Protein AF-A0A4P7P041-F1 (afdb_monomer_lite)

Foldseek 3Di:
DDDPCVVVVVVVVVVVVVLVPDPDPPCRLFPQVNCVVFFVGSGVVVLCVVLVQDPPDVVSVVPDDLVSVQVSCVVGGVDNGPVRSSVVSSVVVVVVVVVVVVVVVVVVVVVVVVVPPDDPDDD

Structure (mmCIF, N/CA/C/O backbone):
data_AF-A0A4P7P041-F1
#
_entry.id   AF-A0A4P7P041-F1
#
loop_
_atom_site.group_PDB
_atom_site.id
_atom_site.type_symbol
_atom_site.label_atom_id
_atom_site.label_alt_id
_atom_site.label_comp_id
_atom_site.label_asym_id
_atom_site.label_entity_id
_atom_site.label_seq_id
_atom_site.pdbx_PDB_ins_code
_atom_site.Cartn_x
_atom_site.Cartn_y
_atom_site.Cartn_z
_atom_site.occupancy
_atom_site.B_iso_or_equiv
_atom_site.auth_seq_id
_atom_site.auth_comp_id
_atom_site.auth_asym_id
_atom_site.auth_atom_id
_atom_site.pdbx_PDB_model_num
ATOM 1 N N . MET A 1 1 ? 36.029 18.134 13.450 1.00 40.16 1 MET A N 1
ATOM 2 C CA . MET A 1 1 ? 35.437 18.853 12.299 1.00 40.16 1 MET A CA 1
ATOM 3 C C . MET A 1 1 ? 33.926 18.703 12.390 1.00 40.16 1 MET A C 1
ATOM 5 O O . MET A 1 1 ? 33.497 17.556 12.448 1.00 40.16 1 MET A O 1
ATOM 9 N N . PRO A 1 2 ? 33.122 19.775 12.506 1.00 49.34 2 PRO A N 1
ATOM 10 C CA . PRO A 1 2 ? 31.680 19.621 12.618 1.00 49.34 2 PRO A CA 1
ATOM 11 C C . PRO A 1 2 ? 31.095 19.383 11.226 1.00 49.34 2 PRO A C 1
ATOM 13 O O . PRO A 1 2 ? 31.253 20.178 10.302 1.00 49.34 2 PRO A O 1
ATOM 16 N N . SER A 1 3 ? 30.483 18.219 11.089 1.00 50.88 3 SER A N 1
ATOM 17 C CA . SER A 1 3 ? 29.870 17.675 9.889 1.00 50.88 3 SER A CA 1
ATOM 18 C C . SER A 1 3 ? 28.798 18.623 9.345 1.00 50.88 3 SER A C 1
ATOM 20 O O . SER A 1 3 ? 27.928 19.075 10.088 1.00 50.88 3 SER A O 1
ATOM 22 N N . ASN A 1 4 ? 28.836 18.897 8.040 1.00 56.28 4 ASN A N 1
ATOM 23 C CA . ASN A 1 4 ? 27.850 19.684 7.286 1.00 56.28 4 ASN A CA 1
ATOM 24 C C . ASN A 1 4 ? 26.482 18.958 7.194 1.00 56.28 4 ASN A C 1
ATOM 26 O O . ASN A 1 4 ? 26.005 18.613 6.117 1.00 56.28 4 ASN A O 1
ATOM 30 N N . PHE A 1 5 ? 25.846 18.689 8.338 1.00 62.22 5 PHE A N 1
ATOM 31 C CA . PHE A 1 5 ? 24.608 17.907 8.445 1.00 62.22 5 PHE A CA 1
ATOM 32 C C . PHE A 1 5 ? 23.347 18.740 8.146 1.00 62.22 5 PHE A C 1
ATOM 34 O O . PHE A 1 5 ? 22.345 18.208 7.677 1.00 62.22 5 PHE A O 1
ATOM 41 N N . LYS A 1 6 ? 23.424 20.073 8.293 1.00 66.56 6 LYS A N 1
ATOM 42 C CA . LYS A 1 6 ? 22.295 20.998 8.060 1.00 66.56 6 LYS A CA 1
ATOM 43 C C . LYS A 1 6 ? 21.732 20.949 6.634 1.00 66.56 6 LYS A C 1
ATOM 45 O O . LYS A 1 6 ? 20.539 21.160 6.438 1.00 66.56 6 LYS A O 1
ATOM 50 N N . GLY A 1 7 ? 22.580 20.696 5.633 1.00 69.50 7 GLY A N 1
ATOM 51 C CA . GLY A 1 7 ? 22.140 20.588 4.237 1.00 69.50 7 GLY A CA 1
ATOM 52 C C . GLY A 1 7 ? 21.325 19.319 3.969 1.00 69.50 7 GLY A C 1
ATOM 53 O O . GLY A 1 7 ? 20.338 19.366 3.239 1.00 69.50 7 GLY A O 1
ATOM 54 N N . LEU A 1 8 ? 21.706 18.209 4.611 1.00 69.62 8 LEU A N 1
ATOM 55 C CA . LEU A 1 8 ? 21.017 16.920 4.517 1.00 69.62 8 LEU A CA 1
ATOM 56 C C . LEU A 1 8 ? 19.649 16.956 5.197 1.00 69.62 8 LEU A C 1
ATOM 58 O O . LEU A 1 8 ? 18.678 16.495 4.607 1.00 69.62 8 LEU A O 1
ATOM 62 N N . GLU A 1 9 ? 19.542 17.569 6.377 1.00 66.25 9 GLU A N 1
ATOM 63 C CA . GLU A 1 9 ? 18.253 17.711 7.069 1.00 66.25 9 GLU A CA 1
ATOM 64 C C . GLU A 1 9 ? 17.261 18.559 6.270 1.00 66.25 9 GLU A C 1
ATOM 66 O O . GLU A 1 9 ? 16.086 18.215 6.156 1.00 66.25 9 GLU A O 1
ATOM 71 N N . LYS A 1 10 ? 17.738 19.649 5.657 1.00 72.25 10 LYS A N 1
ATOM 72 C CA . LYS A 1 10 ? 16.893 20.526 4.840 1.00 72.25 10 LYS A CA 1
ATOM 73 C C . LYS A 1 10 ? 16.410 19.826 3.568 1.00 72.25 10 LYS A C 1
ATOM 75 O O . LYS A 1 10 ? 15.263 20.003 3.173 1.00 72.25 10 LYS A O 1
ATOM 80 N N . LEU A 1 11 ? 17.259 18.996 2.961 1.00 69.81 11 LEU A N 1
ATOM 81 C CA . LEU A 1 11 ? 16.872 18.156 1.830 1.00 69.81 11 LEU A CA 1
ATOM 82 C C . LEU A 1 11 ? 15.862 17.077 2.245 1.00 69.81 11 LEU A C 1
ATOM 84 O O . LEU A 1 11 ? 14.864 16.896 1.557 1.00 69.81 11 LEU A O 1
ATOM 88 N N . GLN A 1 12 ? 16.080 16.408 3.381 1.00 65.62 12 GLN A N 1
ATOM 89 C CA . GLN A 1 12 ? 15.164 15.398 3.916 1.00 65.62 12 GLN A CA 1
ATOM 90 C C . GLN A 1 12 ? 13.782 15.990 4.209 1.00 65.62 12 GLN A C 1
ATOM 92 O O . GLN A 1 12 ? 12.773 15.385 3.857 1.00 65.62 12 GLN A O 1
ATOM 97 N N . LYS A 1 13 ? 13.731 17.192 4.791 1.00 64.69 13 LYS A N 1
ATOM 98 C CA . LYS A 1 13 ? 12.475 17.890 5.074 1.00 64.69 13 LYS A CA 1
ATOM 99 C C . LYS A 1 13 ? 11.729 18.271 3.792 1.00 64.69 13 LYS A C 1
ATOM 101 O O . LYS A 1 13 ? 10.553 17.958 3.662 1.00 64.69 13 LYS A O 1
ATOM 106 N N . ASN A 1 14 ? 12.432 18.841 2.813 1.00 63.69 14 ASN A N 1
ATOM 107 C CA . ASN A 1 14 ? 11.834 19.187 1.521 1.00 63.69 14 ASN A CA 1
ATOM 108 C C . ASN A 1 14 ? 11.349 17.943 0.750 1.00 63.69 14 ASN A C 1
ATOM 110 O O . ASN A 1 14 ? 10.340 18.003 0.055 1.00 63.69 14 ASN A O 1
ATOM 114 N N . MET A 1 15 ? 12.051 16.809 0.865 1.00 59.16 15 MET A N 1
ATOM 115 C CA . MET A 1 15 ? 11.609 15.539 0.279 1.00 59.16 15 MET A CA 1
ATOM 116 C C . MET A 1 15 ? 10.384 14.956 0.996 1.00 59.16 15 MET A C 1
ATOM 118 O O . MET A 1 15 ? 9.519 14.401 0.325 1.00 59.16 15 MET A O 1
ATOM 122 N N . HIS A 1 16 ? 10.289 15.097 2.322 1.00 54.62 16 HIS A N 1
ATOM 123 C CA . HIS A 1 16 ? 9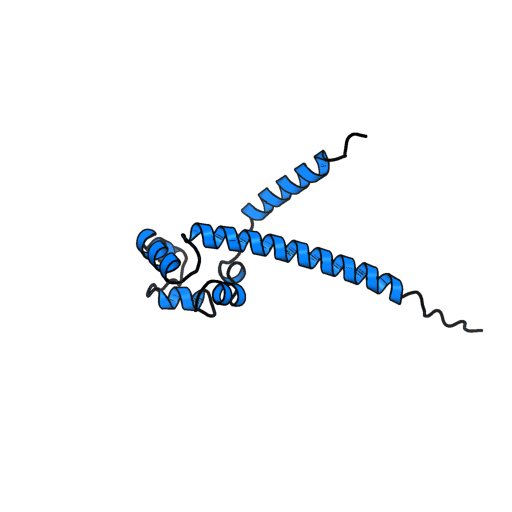.114 14.685 3.096 1.00 54.62 16 HIS A CA 1
ATOM 124 C C . HIS A 1 16 ? 7.874 15.482 2.668 1.00 54.62 16 HIS A C 1
ATOM 126 O O . HIS A 1 16 ? 6.857 14.898 2.305 1.00 54.62 16 HIS A O 1
ATOM 132 N N . GLU A 1 17 ? 8.004 16.807 2.579 1.00 56.88 17 GLU A N 1
ATOM 133 C CA . GLU A 1 17 ? 6.934 17.713 2.137 1.00 56.88 17 GLU A CA 1
ATOM 134 C C . GLU A 1 17 ? 6.508 17.470 0.674 1.00 56.88 17 GLU A C 1
ATOM 136 O O . GLU A 1 17 ? 5.346 17.670 0.320 1.00 56.88 17 GLU A O 1
ATOM 141 N N . LEU A 1 18 ? 7.422 17.009 -0.191 1.00 54.84 18 LEU A N 1
ATOM 142 C CA . LEU A 1 18 ? 7.094 16.647 -1.575 1.00 54.84 18 LEU A CA 1
ATOM 143 C C . LEU A 1 18 ? 6.407 15.272 -1.669 1.00 54.84 18 LEU A C 1
ATOM 145 O O . LEU A 1 18 ? 5.518 15.092 -2.501 1.00 54.84 18 LEU A O 1
ATOM 149 N N . SER A 1 19 ? 6.770 14.322 -0.798 1.00 55.06 19 SER A N 1
ATOM 150 C CA . SER A 1 19 ? 6.118 13.006 -0.733 1.00 55.06 19 SER A CA 1
ATOM 151 C C . SER A 1 19 ? 4.665 13.078 -0.258 1.00 55.06 19 SER A C 1
ATOM 153 O O . SER A 1 19 ? 3.847 12.275 -0.690 1.00 55.06 19 SER A O 1
ATOM 155 N N . GLU A 1 20 ? 4.324 14.079 0.558 1.00 52.91 20 GLU A N 1
ATOM 156 C CA . GLU A 1 20 ? 2.954 14.320 1.029 1.00 52.91 20 GLU A CA 1
ATOM 157 C C . GLU A 1 20 ? 2.044 14.940 -0.043 1.00 52.91 20 GLU A C 1
ATOM 159 O O . GLU A 1 20 ? 0.836 14.735 -0.009 1.00 52.91 20 GLU A O 1
ATOM 164 N N . LYS A 1 21 ? 2.604 15.687 -1.006 1.00 50.66 21 LYS A N 1
ATOM 165 C CA . LYS A 1 21 ? 1.838 16.408 -2.045 1.00 50.66 21 LYS A CA 1
ATOM 166 C C . LYS A 1 21 ? 1.680 15.661 -3.363 1.00 50.66 21 LYS A C 1
ATOM 168 O O . LYS A 1 21 ? 1.087 16.196 -4.297 1.00 50.66 21 LYS A O 1
ATOM 173 N N . THR A 1 22 ? 2.239 14.463 -3.472 1.00 55.53 22 THR A N 1
ATOM 174 C CA . THR A 1 22 ? 2.097 13.674 -4.692 1.00 55.53 22 THR A CA 1
ATOM 175 C C . THR A 1 22 ? 0.871 12.784 -4.524 1.00 55.53 22 THR A C 1
ATOM 177 O O . THR A 1 22 ? 0.930 11.790 -3.805 1.00 55.53 22 THR A O 1
ATOM 180 N N . GLU A 1 23 ? -0.249 13.146 -5.154 1.00 56.66 23 GLU A N 1
ATOM 181 C CA . GLU A 1 23 ? -1.375 12.225 -5.352 1.00 56.66 23 GLU A CA 1
ATOM 182 C C . GLU A 1 23 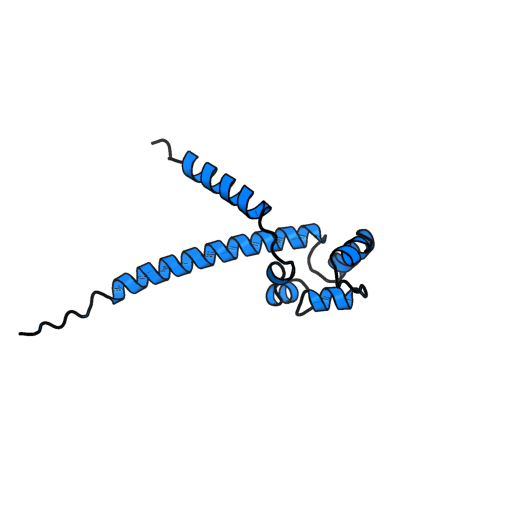? -0.904 11.099 -6.276 1.00 56.66 23 GLU A C 1
ATOM 184 O O . GLU A 1 23 ? -0.925 11.194 -7.504 1.00 56.66 23 GLU A O 1
ATOM 189 N N . ILE A 1 24 ? -0.365 10.048 -5.667 1.00 64.56 24 ILE A N 1
ATOM 190 C CA . ILE A 1 24 ? 0.028 8.835 -6.368 1.00 64.56 24 ILE A CA 1
ATOM 191 C C . ILE A 1 24 ? -1.226 7.984 -6.476 1.00 64.56 24 ILE A C 1
ATOM 193 O O . ILE A 1 24 ? -1.865 7.681 -5.468 1.00 64.56 24 ILE A O 1
ATOM 197 N N . LYS A 1 25 ? -1.572 7.596 -7.705 1.00 69.50 25 LYS A N 1
ATOM 198 C CA . LYS A 1 25 ? -2.689 6.684 -7.945 1.00 69.50 25 LYS A CA 1
ATOM 199 C C . LYS A 1 25 ? -2.470 5.399 -7.161 1.00 69.50 25 LYS A C 1
ATOM 201 O O . LYS A 1 25 ? -1.365 4.856 -7.143 1.00 69.50 25 LYS A O 1
ATOM 206 N N . LEU A 1 26 ? -3.537 4.888 -6.563 1.00 71.81 26 LEU A N 1
ATOM 207 C CA . LEU A 1 26 ? -3.480 3.672 -5.763 1.00 71.81 26 LEU A CA 1
ATOM 208 C C . LEU A 1 26 ? -2.902 2.485 -6.551 1.00 71.81 26 LEU A C 1
ATOM 210 O O . LEU A 1 26 ? -2.094 1.738 -6.017 1.00 71.81 26 LEU A O 1
ATOM 214 N N . THR A 1 27 ? -3.226 2.387 -7.841 1.00 72.50 27 THR A N 1
ATOM 215 C CA . THR A 1 27 ? -2.706 1.376 -8.778 1.00 72.50 27 THR A CA 1
ATOM 216 C C . THR A 1 27 ? -1.201 1.482 -9.048 1.00 72.50 27 THR A C 1
ATOM 218 O O . THR A 1 27 ? -0.550 0.477 -9.325 1.00 72.50 27 THR A O 1
ATOM 221 N N . GLU A 1 28 ? -0.617 2.677 -8.936 1.00 73.31 28 GLU A N 1
ATOM 222 C CA . GLU A 1 28 ? 0.836 2.881 -9.026 1.00 73.31 28 GLU A CA 1
ATOM 223 C C . GLU A 1 28 ? 1.531 2.575 -7.693 1.00 73.31 28 GLU A C 1
ATOM 225 O O . GLU A 1 28 ? 2.651 2.062 -7.670 1.00 73.31 28 GLU A O 1
ATOM 230 N N . LEU A 1 29 ? 0.868 2.882 -6.573 1.00 74.31 29 LEU A N 1
ATOM 231 C CA . LEU A 1 29 ? 1.384 2.631 -5.229 1.00 74.31 29 LEU A CA 1
ATOM 232 C C . LEU A 1 29 ? 1.353 1.134 -4.876 1.00 74.31 29 LEU A C 1
ATOM 234 O O . LEU A 1 29 ? 2.309 0.602 -4.310 1.00 74.31 29 LEU A O 1
ATOM 238 N N . MET A 1 30 ? 0.259 0.465 -5.231 1.00 79.12 30 MET A N 1
ATOM 239 C CA . MET A 1 30 ? -0.010 -0.957 -5.037 1.00 79.12 30 MET A CA 1
ATOM 240 C C . MET A 1 30 ? -0.009 -1.658 -6.390 1.00 79.12 30 MET A C 1
ATOM 242 O O . MET A 1 30 ? -1.040 -2.077 -6.910 1.00 79.12 30 MET A O 1
ATOM 246 N N . ASN A 1 31 ? 1.187 -1.767 -6.971 1.00 81.19 31 ASN A N 1
ATOM 247 C CA . ASN A 1 31 ? 1.356 -2.450 -8.243 1.00 81.19 31 ASN A CA 1
ATOM 248 C C . ASN A 1 31 ? 1.033 -3.957 -8.114 1.00 81.19 31 ASN A C 1
ATOM 250 O O . ASN A 1 31 ? 1.190 -4.527 -7.030 1.00 81.19 31 ASN A O 1
ATOM 254 N N . PRO A 1 32 ? 0.686 -4.638 -9.220 1.00 84.69 32 PRO A N 1
ATOM 255 C CA . PRO A 1 32 ? 0.330 -6.060 -9.217 1.00 84.69 32 PRO A CA 1
ATOM 256 C C . PRO A 1 32 ? 1.361 -6.945 -8.501 1.00 84.69 32 PRO A C 1
ATOM 258 O O . PRO A 1 32 ? 1.047 -7.751 -7.632 1.00 84.69 32 PRO A O 1
ATOM 261 N N . SER A 1 33 ? 2.651 -6.705 -8.759 1.00 81.81 33 SER A N 1
ATOM 262 C CA . SER A 1 33 ? 3.728 -7.466 -8.114 1.00 81.81 33 SER A CA 1
ATOM 263 C C . SER A 1 33 ? 3.802 -7.278 -6.596 1.00 81.81 33 SER A C 1
ATOM 265 O O . SER A 1 33 ? 4.283 -8.171 -5.903 1.00 81.81 33 SER A O 1
ATOM 267 N N . PHE A 1 34 ? 3.390 -6.120 -6.073 1.00 82.88 34 PHE A N 1
ATOM 268 C CA . PHE A 1 34 ? 3.305 -5.897 -4.634 1.00 82.88 34 PHE A CA 1
ATOM 269 C C . PHE A 1 34 ? 2.107 -6.635 -4.043 1.00 82.88 34 PHE A C 1
ATOM 271 O O . PHE A 1 34 ? 2.270 -7.335 -3.045 1.00 82.88 34 PHE A O 1
ATOM 278 N N . VAL A 1 35 ? 0.938 -6.521 -4.677 1.00 84.50 35 VAL A N 1
ATOM 279 C CA . VAL A 1 35 ? -0.301 -7.155 -4.209 1.00 84.50 35 VAL A CA 1
ATOM 280 C C . VAL A 1 35 ? -0.159 -8.676 -4.190 1.00 84.50 35 VAL A C 1
ATOM 282 O O . VAL A 1 35 ? -0.442 -9.290 -3.163 1.00 84.50 35 VAL A O 1
ATOM 285 N N . ALA A 1 36 ? 0.428 -9.266 -5.231 1.00 86.12 36 ALA A N 1
ATOM 286 C CA . ALA A 1 36 ? 0.746 -10.694 -5.280 1.00 86.12 36 ALA A CA 1
ATOM 287 C C . ALA A 1 36 ? 1.789 -11.132 -4.238 1.00 86.12 36 ALA A C 1
ATOM 289 O O . ALA A 1 36 ? 1.894 -12.310 -3.903 1.00 86.12 36 ALA A O 1
ATOM 290 N N . SER A 1 37 ? 2.599 -10.201 -3.723 1.00 84.88 37 SER A N 1
ATOM 291 C CA . SER A 1 37 ? 3.586 -10.500 -2.682 1.00 84.88 37 SER A CA 1
ATOM 292 C C . SER A 1 37 ? 3.005 -10.444 -1.271 1.00 84.88 37 SER A C 1
ATOM 294 O O . SER A 1 37 ? 3.601 -11.034 -0.370 1.00 84.88 37 SER A O 1
ATOM 296 N N . CYS A 1 38 ? 1.929 -9.691 -1.044 1.00 83.81 38 CYS A N 1
ATOM 297 C CA . CYS A 1 38 ? 1.342 -9.496 0.283 1.00 83.81 38 CYS A CA 1
ATOM 298 C C . CYS A 1 38 ? -0.036 -10.145 0.453 1.00 83.81 38 CYS A C 1
ATOM 300 O O . CYS A 1 38 ? -0.491 -10.297 1.589 1.00 83.81 38 CYS A O 1
ATOM 302 N N . SER A 1 39 ? -0.669 -10.540 -0.648 1.00 85.12 39 SER A N 1
ATOM 303 C CA . SER A 1 39 ? -1.984 -11.169 -0.727 1.00 85.12 39 SER A CA 1
ATOM 304 C C . SER A 1 39 ? -1.955 -12.336 -1.721 1.00 85.12 39 SER A C 1
ATOM 306 O O . SER A 1 39 ? -0.926 -12.623 -2.332 1.00 85.12 39 SER A O 1
ATOM 308 N N . LYS A 1 40 ? -3.089 -13.021 -1.884 1.00 84.19 40 LYS A N 1
ATOM 309 C CA . LYS A 1 40 ? -3.262 -14.086 -2.887 1.00 84.19 40 LYS A CA 1
ATOM 310 C C . LYS A 1 40 ? -3.734 -13.565 -4.251 1.00 84.19 40 LYS A C 1
ATOM 312 O O . LYS A 1 40 ? -3.949 -14.378 -5.144 1.00 84.19 40 LYS A O 1
ATOM 317 N N . PHE A 1 41 ? -3.929 -12.256 -4.385 1.00 85.69 41 PHE A N 1
ATOM 318 C CA . PHE A 1 41 ? -4.458 -11.616 -5.585 1.00 85.69 41 PHE A CA 1
ATOM 319 C C . PHE A 1 41 ? -3.334 -11.078 -6.462 1.00 85.69 41 PHE A C 1
ATOM 321 O O . PHE A 1 41 ? -2.300 -10.640 -5.958 1.00 85.69 41 PHE A O 1
ATOM 328 N N . ASP A 1 42 ? -3.550 -11.078 -7.774 1.00 84.31 42 ASP A N 1
ATOM 329 C CA . ASP A 1 42 ? -2.565 -10.589 -8.736 1.00 84.31 42 ASP A CA 1
ATOM 330 C C . ASP A 1 42 ? -2.541 -9.059 -8.823 1.00 84.31 42 ASP A C 1
ATOM 332 O O . ASP A 1 42 ? -1.484 -8.489 -9.080 1.00 84.31 42 ASP A O 1
ATOM 336 N N . SER A 1 43 ? -3.668 -8.387 -8.574 1.00 83.81 43 SER A N 1
ATOM 337 C CA . SER A 1 43 ? -3.806 -6.930 -8.686 1.00 83.81 43 SER A CA 1
ATOM 338 C C . SER A 1 43 ? -4.663 -6.349 -7.567 1.00 83.81 43 SER A C 1
ATOM 340 O O . SER A 1 43 ? -5.454 -7.046 -6.937 1.00 83.81 43 SER A O 1
ATOM 342 N N . ILE A 1 44 ? -4.528 -5.042 -7.320 1.00 82.81 44 ILE A N 1
ATOM 343 C CA . ILE A 1 44 ? -5.400 -4.356 -6.357 1.00 82.81 44 ILE A CA 1
ATOM 344 C C . ILE A 1 44 ? -6.860 -4.322 -6.823 1.00 82.81 44 ILE A C 1
ATOM 346 O O . ILE A 1 44 ? -7.762 -4.341 -5.999 1.00 82.81 44 ILE A O 1
ATOM 350 N N . GLU A 1 45 ? -7.079 -4.334 -8.138 1.00 83.25 45 GLU A N 1
ATOM 351 C CA . GLU A 1 45 ? -8.407 -4.449 -8.744 1.00 83.25 45 GLU A CA 1
ATOM 352 C C . GLU A 1 45 ? -9.063 -5.791 -8.392 1.00 83.25 45 GLU A C 1
ATOM 354 O O . GLU A 1 45 ? -10.201 -5.792 -7.944 1.00 83.25 45 GLU A O 1
ATOM 359 N N . ASP A 1 46 ? -8.330 -6.911 -8.474 1.00 85.81 46 ASP A N 1
ATOM 360 C CA . ASP A 1 46 ? -8.816 -8.224 -8.014 1.00 85.81 46 ASP A CA 1
ATOM 361 C C . ASP A 1 46 ? -9.138 -8.229 -6.517 1.00 85.81 46 ASP A C 1
ATOM 363 O O . ASP A 1 46 ? -10.078 -8.886 -6.082 1.00 85.81 46 ASP A O 1
ATOM 367 N N . LEU A 1 47 ? -8.361 -7.500 -5.714 1.00 84.81 47 LEU A N 1
ATOM 368 C CA . LEU A 1 47 ? -8.613 -7.381 -4.282 1.00 84.81 47 LEU A CA 1
ATOM 369 C C . LEU A 1 47 ? -9.905 -6.593 -4.008 1.00 84.81 47 LEU A C 1
ATOM 371 O O . LEU A 1 47 ? -10.666 -6.972 -3.119 1.00 84.81 47 LEU A O 1
ATOM 375 N N . PHE A 1 48 ? -10.177 -5.539 -4.782 1.00 83.88 48 PHE A N 1
ATOM 376 C CA . PHE A 1 48 ? -11.449 -4.816 -4.729 1.00 83.88 48 PHE A CA 1
ATOM 377 C C . PHE A 1 48 ? -12.616 -5.673 -5.219 1.00 83.88 48 PHE A C 1
ATOM 379 O O . PHE A 1 48 ? -13.621 -5.767 -4.521 1.00 83.88 48 PHE A O 1
ATOM 386 N N . ASP A 1 49 ? -12.470 -6.376 -6.338 1.00 85.44 49 ASP A N 1
ATOM 387 C CA . ASP A 1 49 ? -13.506 -7.272 -6.862 1.00 85.44 49 ASP A CA 1
ATOM 388 C C . ASP A 1 49 ? -13.837 -8.394 -5.860 1.00 85.44 49 ASP A C 1
ATOM 390 O O . ASP A 1 49 ? -15.000 -8.663 -5.557 1.00 85.44 49 ASP A O 1
ATOM 394 N N . ALA A 1 50 ? -12.810 -8.964 -5.223 1.00 86.44 50 ALA A N 1
ATOM 395 C CA . ALA A 1 50 ? -12.961 -9.992 -4.200 1.00 86.44 50 ALA A CA 1
ATOM 396 C C . ALA A 1 50 ? -13.593 -9.488 -2.894 1.00 86.44 50 ALA A C 1
ATOM 398 O O . ALA A 1 50 ? -14.129 -10.299 -2.136 1.00 86.44 50 ALA A O 1
ATOM 399 N N . SER A 1 51 ? -13.541 -8.180 -2.622 1.00 83.06 51 SER A N 1
ATOM 400 C CA . SER A 1 51 ? -14.227 -7.580 -1.472 1.00 83.06 51 SER A CA 1
ATOM 401 C C . SER A 1 51 ? -15.747 -7.571 -1.635 1.00 83.06 51 SER A C 1
ATOM 403 O O . SER A 1 51 ? -16.472 -7.488 -0.648 1.00 83.06 51 SER A O 1
ATOM 405 N N . GLY A 1 52 ? -16.237 -7.712 -2.871 1.00 82.31 52 GLY A N 1
ATOM 406 C CA . GLY A 1 52 ? -17.657 -7.625 -3.197 1.00 82.31 52 GLY A CA 1
ATOM 407 C C . GLY A 1 52 ? -18.185 -6.190 -3.271 1.00 82.31 52 GLY A C 1
ATOM 408 O O . GLY A 1 52 ? -19.373 -6.006 -3.536 1.00 82.31 52 GLY A O 1
ATOM 409 N N . PHE A 1 53 ? -17.326 -5.183 -3.075 1.00 81.38 53 PHE A N 1
ATOM 410 C CA . PHE A 1 53 ? -17.664 -3.773 -3.237 1.00 81.38 53 PHE A CA 1
ATOM 411 C C . PHE A 1 53 ? -17.291 -3.279 -4.644 1.00 81.38 53 PHE A C 1
ATOM 413 O O . PHE A 1 53 ? -16.156 -3.437 -5.094 1.00 81.38 53 PHE A O 1
ATOM 420 N N . SER A 1 54 ? -18.234 -2.634 -5.338 1.00 76.31 54 SER A N 1
ATOM 421 C CA . SER A 1 54 ? -17.962 -1.962 -6.617 1.00 76.31 54 SER A CA 1
ATOM 422 C C . SER A 1 54 ? -17.304 -0.605 -6.374 1.00 76.31 54 SER A C 1
ATOM 424 O O . SER A 1 54 ? -17.980 0.412 -6.272 1.00 76.31 54 SER A O 1
ATOM 426 N N . ILE A 1 55 ? -15.976 -0.591 -6.282 1.00 77.31 55 ILE A N 1
ATOM 427 C CA . ILE A 1 55 ? -15.189 0.639 -6.142 1.00 77.31 55 ILE A CA 1
ATOM 428 C C . ILE A 1 55 ? -14.798 1.132 -7.539 1.00 77.31 55 ILE A C 1
ATOM 430 O O . ILE A 1 55 ? -13.724 0.807 -8.046 1.00 77.31 55 ILE A O 1
ATOM 434 N N . GLU A 1 56 ? -15.675 1.904 -8.180 1.00 75.19 56 GLU A N 1
ATOM 435 C CA . GLU A 1 56 ? -15.365 2.572 -9.455 1.00 75.19 56 GLU A CA 1
ATOM 436 C C . GLU A 1 56 ? -14.914 4.023 -9.241 1.00 75.19 56 GLU A C 1
ATOM 438 O O . GLU A 1 56 ? -14.110 4.551 -10.017 1.00 75.19 56 GLU A O 1
ATOM 443 N N . SER A 1 57 ? -15.378 4.653 -8.157 1.00 74.62 57 SER A N 1
ATOM 444 C CA . SER A 1 57 ? -15.065 6.033 -7.794 1.00 74.62 57 SER A CA 1
ATOM 445 C C . SER A 1 57 ? -14.575 6.159 -6.345 1.00 74.62 57 SER A C 1
ATOM 447 O O . SER A 1 57 ? -14.886 5.330 -5.490 1.00 74.62 57 SER A O 1
ATOM 449 N N . PRO A 1 58 ? -13.824 7.228 -6.016 1.00 71.75 58 PRO A N 1
ATOM 450 C CA . PRO A 1 58 ? -13.453 7.523 -4.630 1.00 71.75 58 PRO A CA 1
ATOM 451 C C . PRO A 1 58 ? -14.668 7.778 -3.723 1.00 71.75 58 PRO A C 1
ATOM 453 O O . PRO A 1 58 ? -14.555 7.617 -2.513 1.00 71.75 58 PRO A O 1
ATOM 456 N N . GLU A 1 59 ? -15.810 8.171 -4.295 1.00 79.50 59 GLU A N 1
ATOM 457 C CA . GLU A 1 59 ? -17.080 8.305 -3.573 1.00 79.50 59 GLU A CA 1
ATOM 458 C C . GLU A 1 59 ? -17.620 6.937 -3.136 1.00 79.50 59 GLU A C 1
ATOM 460 O O . GLU A 1 59 ? -17.935 6.783 -1.961 1.00 79.50 59 GLU A O 1
ATOM 465 N N . ASP A 1 60 ? -17.603 5.928 -4.019 1.00 80.25 60 ASP A N 1
ATOM 466 C CA . ASP A 1 60 ? -18.001 4.554 -3.670 1.00 80.25 60 ASP A CA 1
ATOM 467 C C . ASP A 1 60 ? -17.118 3.996 -2.552 1.00 80.25 60 ASP A C 1
ATOM 469 O O . ASP A 1 60 ? -17.598 3.350 -1.627 1.00 80.25 60 ASP A O 1
ATOM 473 N N . PHE A 1 61 ? -15.816 4.302 -2.593 1.00 77.25 61 PHE A N 1
ATOM 474 C CA . PHE A 1 61 ? -14.894 3.903 -1.532 1.00 77.25 61 PHE A CA 1
ATOM 475 C C . PHE A 1 61 ? -15.230 4.555 -0.182 1.00 77.25 61 PHE A C 1
ATOM 477 O O . PHE A 1 61 ? -15.028 3.938 0.857 1.00 77.25 61 PHE A O 1
ATOM 484 N N . ALA A 1 62 ? -15.743 5.788 -0.182 1.00 79.81 62 ALA A N 1
ATOM 485 C CA . ALA A 1 62 ? -16.135 6.495 1.036 1.00 79.81 62 ALA A CA 1
ATOM 486 C C . ALA A 1 62 ? -17.464 5.993 1.627 1.00 79.81 62 ALA A C 1
ATOM 488 O O . ALA A 1 62 ? -17.739 6.252 2.799 1.00 79.81 62 ALA A O 1
ATOM 489 N N . GLU A 1 63 ? -18.285 5.294 0.838 1.00 84.56 63 GLU A N 1
ATOM 490 C CA . GLU A 1 63 ? -19.498 4.627 1.325 1.00 84.56 63 GLU A CA 1
ATOM 491 C C . GLU A 1 63 ? -19.208 3.268 1.978 1.00 84.56 63 GLU A C 1
ATOM 493 O O . GLU A 1 63 ? -20.055 2.750 2.710 1.00 84.56 63 GLU A O 1
ATOM 498 N N . ILE A 1 64 ? -18.018 2.698 1.758 1.00 83.50 64 ILE A N 1
ATOM 499 C CA . ILE A 1 64 ? -17.625 1.426 2.365 1.00 83.50 64 ILE A CA 1
ATOM 500 C C . ILE A 1 64 ? -17.334 1.639 3.855 1.00 83.50 64 ILE A C 1
ATOM 502 O O . ILE A 1 64 ? -16.552 2.523 4.212 1.00 83.50 64 ILE A O 1
ATOM 506 N N . PRO A 1 65 ? -17.910 0.815 4.747 1.00 87.00 65 PRO A N 1
ATOM 507 C CA . PRO A 1 65 ? -17.569 0.849 6.161 1.00 87.00 65 PRO A CA 1
ATOM 508 C C . PRO A 1 65 ? -16.093 0.500 6.376 1.00 87.00 65 PRO A C 1
ATOM 510 O O . PRO A 1 65 ? -15.652 -0.593 6.013 1.00 87.00 65 PRO A O 1
ATOM 513 N N . ASP A 1 66 ? -15.348 1.403 7.021 1.00 83.38 66 ASP A N 1
ATOM 514 C CA . ASP A 1 66 ? -13.930 1.193 7.342 1.00 83.38 66 ASP A CA 1
ATOM 515 C C . ASP A 1 66 ? -13.705 -0.118 8.120 1.00 83.38 66 ASP A C 1
ATOM 517 O O . ASP A 1 66 ? -12.709 -0.792 7.885 1.00 83.38 66 ASP A O 1
ATOM 521 N N . ASP A 1 67 ? -14.633 -0.519 8.999 1.00 87.06 67 ASP A N 1
ATOM 522 C CA . ASP A 1 67 ? -14.555 -1.778 9.754 1.00 87.06 67 ASP A CA 1
ATOM 523 C C . ASP A 1 67 ? -14.600 -3.025 8.849 1.00 87.06 67 ASP A C 1
ATOM 525 O O . ASP A 1 67 ? -13.740 -3.898 8.970 1.00 87.06 67 ASP A O 1
ATOM 529 N N . GLU A 1 68 ? -15.560 -3.111 7.916 1.00 87.81 68 GLU A N 1
ATOM 530 C CA . GLU A 1 68 ? -15.656 -4.249 6.982 1.00 87.81 68 GLU A CA 1
ATOM 531 C C . GLU A 1 68 ? -14.450 -4.285 6.039 1.00 87.81 68 GLU A C 1
ATOM 533 O O . GLU A 1 68 ? -13.906 -5.351 5.734 1.00 87.81 68 GLU A O 1
ATOM 538 N N . TRP A 1 69 ? -13.998 -3.107 5.609 1.00 86.25 69 TRP A N 1
ATOM 539 C CA . TRP A 1 69 ? -12.811 -2.964 4.781 1.00 86.25 69 TRP A CA 1
ATOM 540 C C . TRP A 1 69 ? -11.537 -3.405 5.515 1.00 86.25 69 TRP A C 1
ATOM 542 O O . TRP A 1 69 ? -10.732 -4.163 4.968 1.00 86.25 69 TRP A O 1
ATOM 552 N N . GLU A 1 70 ? -11.353 -2.982 6.766 1.00 88.88 70 GLU A N 1
ATOM 553 C CA . GLU A 1 70 ? -10.230 -3.389 7.614 1.00 88.88 70 GLU A CA 1
ATOM 554 C C . GLU A 1 70 ? -10.238 -4.907 7.842 1.00 88.88 70 GLU A C 1
ATOM 556 O O . GLU A 1 70 ? -9.208 -5.553 7.625 1.00 88.88 70 GLU A O 1
ATOM 561 N N . GLU A 1 71 ? -11.379 -5.508 8.200 1.00 88.88 71 GLU A N 1
ATOM 562 C CA . GLU A 1 71 ? -11.500 -6.963 8.373 1.00 88.88 71 GLU A CA 1
ATOM 563 C C . GLU A 1 71 ? -11.157 -7.719 7.085 1.00 88.88 71 GLU A C 1
ATOM 565 O O . GLU A 1 71 ? -10.427 -8.719 7.116 1.00 88.88 71 GLU A O 1
ATOM 570 N N . PHE A 1 72 ? -11.619 -7.218 5.937 1.00 89.38 72 PHE A N 1
ATOM 571 C CA . PHE A 1 72 ? -11.296 -7.796 4.642 1.00 89.38 72 PHE A CA 1
ATOM 572 C C . PHE A 1 72 ? -9.791 -7.730 4.350 1.00 89.38 72 PHE A C 1
ATOM 574 O O . PHE A 1 72 ? -9.199 -8.740 3.958 1.00 89.38 72 PHE A O 1
ATOM 581 N N . ILE A 1 73 ? -9.141 -6.584 4.576 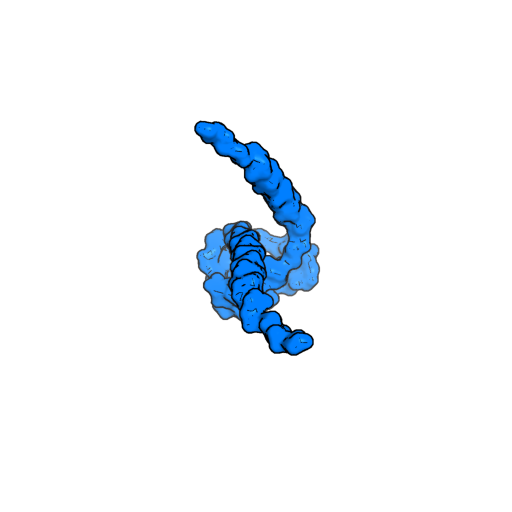1.00 88.50 73 ILE A N 1
ATOM 582 C CA . ILE A 1 73 ? -7.697 -6.422 4.359 1.00 88.50 73 ILE A CA 1
ATOM 583 C C . ILE A 1 73 ? -6.888 -7.336 5.278 1.00 88.50 73 ILE A C 1
ATOM 585 O O . ILE A 1 73 ? -5.956 -7.992 4.806 1.00 88.50 73 ILE A O 1
ATOM 589 N N . VAL A 1 74 ? -7.248 -7.431 6.556 1.00 89.19 74 VAL A N 1
ATOM 590 C CA . VAL A 1 74 ? -6.563 -8.300 7.527 1.00 89.19 74 VAL A CA 1
ATOM 591 C C . VAL A 1 74 ? -6.759 -9.781 7.192 1.00 89.19 74 VAL A C 1
ATOM 593 O O . VAL A 1 74 ? -5.850 -10.588 7.380 1.00 89.19 74 VAL A O 1
ATOM 596 N N . GLY A 1 75 ? -7.922 -10.159 6.654 1.00 88.19 75 GLY A N 1
ATOM 597 C CA . GLY A 1 75 ? -8.205 -11.532 6.232 1.00 88.19 75 GLY A CA 1
ATOM 598 C C . GLY A 1 75 ? -7.517 -11.946 4.926 1.00 88.19 75 GLY A C 1
ATOM 599 O O . GLY A 1 75 ? -7.203 -13.125 4.736 1.00 88.19 75 GLY A O 1
ATOM 600 N N . ASN A 1 76 ? -7.271 -10.993 4.023 1.00 88.38 76 ASN A N 1
ATOM 601 C CA . ASN A 1 76 ? -6.774 -11.262 2.670 1.00 88.38 76 ASN A CA 1
ATOM 602 C C . ASN A 1 76 ? -5.300 -10.911 2.451 1.00 88.38 76 ASN A C 1
ATOM 604 O O . ASN A 1 76 ? -4.686 -11.395 1.494 1.00 88.38 76 ASN A O 1
ATOM 608 N N . THR A 1 77 ? -4.718 -10.092 3.322 1.00 87.25 77 THR A N 1
ATOM 609 C CA . THR A 1 77 ? -3.331 -9.638 3.222 1.00 87.25 77 THR A CA 1
ATOM 610 C C . THR A 1 77 ? -2.540 -9.989 4.477 1.00 87.25 77 THR A C 1
ATOM 612 O O . THR A 1 77 ? -3.087 -10.303 5.526 1.00 87.25 77 THR A O 1
ATOM 615 N N . SER A 1 78 ? -1.213 -9.928 4.382 1.00 86.94 78 SER A N 1
ATOM 616 C CA . SER A 1 78 ? -0.321 -10.129 5.534 1.00 86.94 78 SER A CA 1
ATOM 617 C C . SER A 1 78 ? -0.244 -8.922 6.489 1.00 86.94 78 SER A C 1
ATOM 619 O O . SER A 1 78 ? 0.622 -8.912 7.363 1.00 86.94 78 SER A O 1
ATOM 621 N N . PHE A 1 79 ? -1.066 -7.885 6.294 1.00 86.69 79 PHE A N 1
ATOM 622 C CA . PHE A 1 79 ? -1.040 -6.648 7.080 1.00 86.69 79 PHE A CA 1
ATOM 623 C C . PHE A 1 79 ? -2.144 -6.618 8.135 1.00 86.69 79 PHE A C 1
ATOM 625 O O . PHE A 1 79 ? -3.193 -7.231 7.970 1.00 86.69 79 PHE A O 1
ATOM 632 N N . SER A 1 80 ? -1.908 -5.869 9.213 1.00 85.69 80 SER A N 1
ATOM 633 C CA . SER A 1 80 ? -2.824 -5.791 10.359 1.00 85.69 80 SER A CA 1
ATOM 634 C C . SER A 1 80 ? -3.855 -4.666 10.229 1.00 85.69 80 SER A C 1
ATOM 636 O O . SER A 1 80 ? -4.725 -4.547 11.081 1.00 85.69 80 SER A O 1
ATOM 638 N N . SER A 1 81 ? -3.715 -3.810 9.214 1.00 85.81 81 SER A N 1
ATOM 639 C CA . SER A 1 81 ? -4.659 -2.741 8.868 1.00 85.81 81 SER A CA 1
ATOM 640 C C . SER A 1 81 ? -4.409 -2.251 7.440 1.00 85.81 81 SER A C 1
ATOM 642 O O . SER A 1 81 ? -3.298 -2.375 6.901 1.00 85.81 81 SER A O 1
ATOM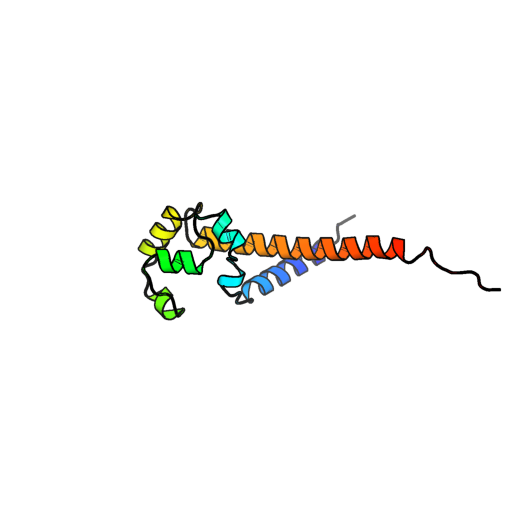 644 N N . TRP A 1 82 ? -5.412 -1.612 6.847 1.00 85.56 82 TRP A N 1
ATOM 645 C CA . TRP A 1 82 ? -5.301 -0.922 5.566 1.00 85.56 82 TRP A CA 1
ATOM 646 C C . TRP A 1 82 ? -4.273 0.210 5.621 1.00 85.56 82 TRP A C 1
ATOM 648 O O . TRP A 1 82 ? -3.468 0.391 4.703 1.00 85.56 82 TRP A O 1
ATOM 658 N N . ASN A 1 83 ? -4.240 0.958 6.724 1.00 84.56 83 ASN A N 1
ATOM 659 C CA . ASN A 1 83 ? -3.261 2.026 6.909 1.00 84.56 83 ASN A CA 1
ATOM 660 C C . ASN A 1 83 ? -1.818 1.486 6.945 1.00 84.56 83 ASN A C 1
ATOM 662 O O . ASN A 1 83 ? -0.925 2.073 6.332 1.00 84.56 83 ASN A O 1
ATOM 666 N N . GLU A 1 84 ? -1.572 0.352 7.608 1.00 85.56 84 GLU A N 1
ATOM 667 C CA . GLU A 1 84 ? -0.246 -0.281 7.634 1.00 85.56 84 GLU A CA 1
ATOM 668 C C . GLU A 1 84 ? 0.210 -0.691 6.224 1.00 85.56 84 GLU A C 1
ATOM 670 O O . GLU A 1 84 ? 1.346 -0.403 5.829 1.00 85.56 84 GLU A O 1
ATOM 675 N N . MET A 1 85 ? -0.693 -1.271 5.430 1.00 85.12 85 MET A N 1
ATOM 676 C CA . MET A 1 85 ? -0.437 -1.632 4.032 1.00 85.12 85 MET A CA 1
ATOM 677 C C . MET A 1 85 ? -0.042 -0.409 3.184 1.00 85.12 85 MET A C 1
ATOM 679 O O . MET A 1 85 ? 0.935 -0.454 2.424 1.00 85.12 85 MET A O 1
ATOM 683 N N . GLN A 1 86 ? -0.744 0.717 3.352 1.00 80.81 86 GLN A N 1
ATOM 684 C CA . GLN A 1 86 ? -0.434 1.978 2.667 1.00 80.81 86 GLN A CA 1
ATOM 685 C C . GLN A 1 86 ? 0.917 2.570 3.094 1.00 80.81 86 GLN A C 1
ATOM 687 O O . GLN A 1 86 ? 1.685 3.066 2.266 1.00 80.81 86 GLN A O 1
ATOM 692 N N . GLN A 1 87 ? 1.239 2.535 4.387 1.00 82.38 87 GLN A N 1
ATOM 693 C CA . GLN A 1 87 ? 2.526 3.024 4.891 1.00 82.38 87 GLN A CA 1
ATOM 694 C C . GLN A 1 87 ? 3.685 2.182 4.350 1.00 82.38 87 GLN A C 1
ATOM 696 O O . GLN A 1 87 ? 4.706 2.723 3.908 1.00 82.38 87 GLN A O 1
ATOM 701 N N . TYR A 1 88 ? 3.518 0.859 4.320 1.00 84.12 88 TYR A N 1
ATOM 702 C CA . TYR A 1 88 ? 4.524 -0.058 3.801 1.00 84.12 88 TYR A CA 1
ATOM 703 C C . TYR A 1 88 ? 4.804 0.183 2.314 1.00 84.12 88 TYR A C 1
ATOM 705 O O . TYR A 1 88 ? 5.966 0.264 1.903 1.00 84.12 88 TYR A O 1
ATOM 713 N N . THR A 1 89 ? 3.761 0.355 1.501 1.00 80.12 89 THR A N 1
ATOM 714 C CA . THR A 1 89 ? 3.909 0.634 0.064 1.00 80.12 89 THR A CA 1
ATOM 715 C C . THR A 1 89 ? 4.565 1.973 -0.213 1.00 80.12 89 THR A C 1
ATOM 717 O O . THR A 1 89 ? 5.518 2.024 -0.994 1.00 80.12 89 THR A O 1
ATOM 720 N N . LYS A 1 90 ? 4.157 3.043 0.480 1.00 77.38 90 LYS A N 1
ATOM 721 C CA . LYS A 1 90 ? 4.833 4.353 0.405 1.00 77.38 90 LYS A CA 1
ATOM 722 C C . LYS A 1 90 ? 6.322 4.219 0.726 1.00 77.38 90 LYS A C 1
ATOM 724 O O . LYS A 1 90 ? 7.180 4.714 -0.012 1.00 77.38 90 LYS A O 1
ATOM 729 N N . GLN A 1 91 ? 6.656 3.471 1.777 1.00 79.50 91 GLN A N 1
ATOM 730 C CA . GLN A 1 91 ? 8.044 3.226 2.157 1.00 79.50 91 GLN A CA 1
ATOM 731 C C . GLN A 1 91 ? 8.810 2.422 1.091 1.00 79.50 91 GLN A C 1
ATOM 733 O O . GLN A 1 91 ? 9.976 2.718 0.803 1.00 79.50 91 GLN A O 1
ATOM 738 N N . GLN A 1 92 ? 8.182 1.411 0.491 1.00 76.06 92 GLN A N 1
ATOM 739 C CA . GLN A 1 92 ? 8.781 0.609 -0.576 1.00 76.06 92 GLN A CA 1
ATOM 740 C C . GLN A 1 92 ? 9.016 1.422 -1.847 1.00 76.06 92 GLN A C 1
ATOM 742 O O . GLN A 1 92 ? 10.094 1.316 -2.438 1.00 76.06 92 GLN A O 1
ATOM 747 N N . LEU A 1 93 ? 8.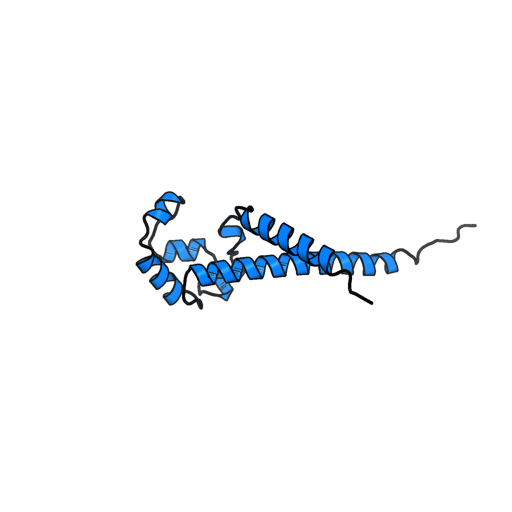083 2.296 -2.221 1.00 74.00 93 LEU A N 1
ATOM 748 C CA . LEU A 1 93 ? 8.238 3.199 -3.355 1.00 74.00 93 LEU A CA 1
ATOM 749 C C . LEU A 1 93 ? 9.424 4.155 -3.147 1.00 74.00 93 LEU A C 1
ATOM 751 O O . LEU A 1 93 ? 10.280 4.293 -4.024 1.00 74.00 93 LEU A O 1
ATOM 755 N N . HIS A 1 94 ? 9.565 4.731 -1.948 1.00 69.75 94 HIS A N 1
ATOM 756 C CA . HIS A 1 94 ? 10.719 5.568 -1.592 1.00 69.75 94 HIS A CA 1
ATOM 757 C C . HIS A 1 94 ? 12.051 4.809 -1.703 1.00 69.75 94 HIS A C 1
ATOM 759 O O . HIS A 1 94 ? 13.062 5.352 -2.170 1.00 69.75 94 HIS A O 1
ATOM 765 N N . LYS A 1 95 ? 12.077 3.534 -1.297 1.00 70.69 95 LYS A N 1
ATOM 766 C CA . LYS A 1 95 ? 13.258 2.669 -1.440 1.00 70.69 95 LYS A CA 1
ATOM 767 C C . LYS A 1 95 ? 13.547 2.356 -2.911 1.00 70.69 95 LYS A C 1
ATOM 769 O O . LYS A 1 95 ? 14.714 2.391 -3.314 1.00 70.69 95 LYS A O 1
ATOM 774 N N . ALA A 1 96 ? 12.519 2.093 -3.717 1.00 67.12 96 ALA A N 1
ATOM 775 C CA . ALA A 1 96 ? 12.641 1.807 -5.145 1.00 67.12 96 ALA A CA 1
ATOM 776 C C . ALA A 1 96 ? 13.205 3.006 -5.928 1.00 67.12 96 ALA A C 1
ATOM 778 O O . ALA A 1 96 ? 14.194 2.841 -6.650 1.00 67.12 96 ALA A O 1
ATOM 779 N N . SER A 1 97 ? 12.683 4.216 -5.705 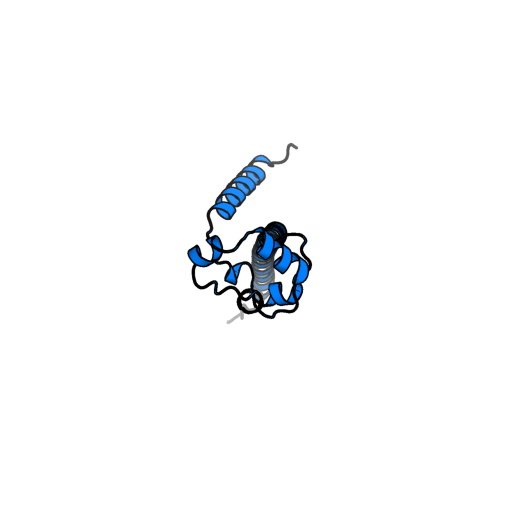1.00 62.25 97 SER A N 1
ATOM 780 C CA . SER A 1 97 ? 13.162 5.452 -6.349 1.00 62.25 97 SER A CA 1
ATOM 781 C C . SER A 1 97 ? 14.634 5.745 -6.036 1.00 62.25 97 SER A C 1
ATOM 783 O O . SER A 1 97 ? 15.434 6.018 -6.936 1.00 62.25 97 SER A O 1
ATOM 785 N N . ASN A 1 98 ? 15.053 5.579 -4.777 1.00 61.28 98 ASN A N 1
ATOM 786 C CA . ASN A 1 98 ? 16.456 5.743 -4.380 1.00 61.28 98 ASN A CA 1
ATOM 787 C C . ASN A 1 98 ? 17.377 4.660 -4.967 1.00 61.28 98 ASN A C 1
ATOM 789 O O . ASN A 1 98 ? 18.524 4.933 -5.336 1.00 61.28 98 ASN A O 1
ATOM 793 N N . LYS A 1 99 ? 16.895 3.417 -5.077 1.00 60.72 99 LYS A N 1
ATOM 794 C CA . LYS A 1 99 ? 17.640 2.312 -5.696 1.00 60.72 99 LYS A CA 1
ATOM 795 C C . LYS A 1 99 ? 17.826 2.540 -7.198 1.00 60.72 99 LYS A C 1
ATOM 797 O O . LYS A 1 99 ? 18.919 2.283 -7.703 1.00 60.72 99 LYS A O 1
ATOM 802 N N . ALA A 1 100 ? 16.809 3.044 -7.899 1.00 58.97 100 ALA A N 1
ATOM 803 C CA . ALA A 1 100 ? 16.890 3.385 -9.318 1.00 58.97 100 ALA A CA 1
ATOM 804 C C . ALA A 1 100 ? 17.926 4.493 -9.573 1.00 58.97 100 ALA A C 1
ATOM 806 O O . ALA A 1 100 ? 18.810 4.314 -10.410 1.00 58.97 100 ALA A O 1
ATOM 807 N N . LEU A 1 101 ? 17.917 5.565 -8.772 1.00 58.47 101 LEU A N 1
ATOM 808 C CA . LEU A 1 101 ? 18.924 6.635 -8.831 1.00 58.47 101 LEU A CA 1
ATOM 809 C C . LEU A 1 101 ? 20.353 6.108 -8.632 1.00 58.47 101 LEU A C 1
ATOM 811 O O . LEU A 1 101 ? 21.242 6.415 -9.430 1.00 58.47 101 LEU A O 1
ATOM 815 N N . LYS A 1 102 ? 20.578 5.252 -7.624 1.00 58.56 102 LYS A N 1
ATOM 816 C CA . LYS A 1 102 ? 21.895 4.633 -7.382 1.00 58.56 102 LYS A CA 1
ATOM 817 C C . LYS A 1 102 ? 22.351 3.754 -8.548 1.00 58.56 102 LYS A C 1
ATOM 819 O O . LYS A 1 102 ? 23.521 3.796 -8.920 1.00 58.56 102 LYS A O 1
ATOM 824 N N . ARG A 1 103 ? 21.448 2.975 -9.154 1.00 55.69 103 ARG A N 1
ATOM 825 C CA . ARG A 1 103 ? 21.770 2.107 -10.305 1.00 55.69 103 ARG A CA 1
ATOM 826 C C . ARG A 1 103 ? 22.101 2.921 -11.557 1.00 55.69 103 ARG A C 1
ATOM 828 O O . ARG A 1 103 ? 23.033 2.557 -12.271 1.00 55.69 103 ARG A O 1
ATOM 835 N N . THR A 1 104 ? 21.408 4.032 -11.796 1.00 53.12 104 THR A N 1
ATOM 836 C CA . THR A 1 104 ? 21.689 4.944 -12.918 1.00 53.12 104 THR A CA 1
ATOM 837 C C . THR A 1 104 ? 23.012 5.691 -12.722 1.00 53.12 104 THR A C 1
ATOM 839 O O . THR A 1 104 ? 23.794 5.811 -13.667 1.00 53.12 104 THR A O 1
ATOM 842 N N . ALA A 1 105 ? 23.325 6.112 -11.492 1.00 55.19 105 ALA A N 1
ATOM 843 C CA . ALA A 1 105 ? 24.617 6.709 -11.146 1.00 55.19 105 ALA A CA 1
ATOM 844 C C . ALA A 1 105 ? 25.785 5.710 -11.286 1.00 55.19 105 ALA A C 1
ATOM 846 O O . ALA A 1 105 ? 26.848 6.063 -11.803 1.00 55.19 105 ALA A O 1
ATOM 847 N N . LEU A 1 106 ? 25.574 4.444 -10.906 1.00 50.22 106 LEU A N 1
ATOM 848 C CA . LEU A 1 106 ? 26.579 3.385 -11.031 1.00 50.22 106 LEU A CA 1
ATOM 849 C C . LEU A 1 106 ? 26.808 2.967 -12.493 1.00 50.22 106 LEU A C 1
ATOM 851 O O . LEU A 1 106 ? 27.954 2.791 -12.903 1.00 50.22 106 LEU A O 1
ATOM 855 N N . LYS A 1 107 ? 25.750 2.885 -13.315 1.00 54.91 107 LYS A N 1
ATOM 856 C CA . LYS A 1 107 ? 25.887 2.635 -14.761 1.00 54.91 107 LYS A CA 1
ATOM 857 C C . LYS A 1 107 ? 26.640 3.762 -15.468 1.00 54.91 107 LYS A C 1
ATOM 859 O O . LYS A 1 107 ? 27.478 3.462 -16.309 1.00 54.91 107 LYS A O 1
ATOM 864 N N . ARG A 1 108 ? 26.410 5.032 -15.108 1.00 52.75 108 ARG A N 1
ATOM 865 C CA . ARG A 1 108 ? 27.185 6.166 -15.649 1.00 52.75 108 ARG A CA 1
ATOM 866 C C . ARG A 1 108 ? 28.658 6.135 -15.222 1.00 52.75 108 ARG A C 1
ATOM 868 O O . ARG A 1 108 ? 29.515 6.390 -16.061 1.00 52.75 108 ARG A O 1
ATOM 875 N N . SER A 1 109 ? 28.964 5.739 -13.982 1.00 46.59 109 SER A N 1
ATOM 876 C CA . SER A 1 109 ? 30.357 5.530 -13.539 1.00 46.59 109 SER A CA 1
ATOM 877 C C . SER A 1 109 ? 31.047 4.370 -14.264 1.00 46.59 109 SER A C 1
ATOM 879 O O . SER A 1 109 ? 32.224 4.464 -14.591 1.00 46.59 109 SER A O 1
ATOM 881 N N . SER A 1 110 ? 30.321 3.289 -14.563 1.00 50.09 110 SER A N 1
ATOM 882 C CA . SER A 1 110 ? 30.879 2.133 -15.274 1.00 50.09 110 SER A CA 1
ATOM 883 C C . SER A 1 110 ? 31.011 2.373 -16.786 1.00 50.09 110 SER A C 1
ATOM 885 O O . SER A 1 110 ? 31.993 1.942 -17.380 1.00 50.09 110 SER A O 1
ATOM 887 N N . LEU A 1 111 ? 30.096 3.126 -17.409 1.00 50.50 111 LEU A N 1
ATOM 888 C CA . LEU A 1 111 ? 30.187 3.519 -18.823 1.00 50.50 111 LEU A CA 1
ATOM 889 C C . LEU A 1 111 ? 31.276 4.570 -19.086 1.00 50.50 111 LEU A C 1
ATOM 891 O O . LEU A 1 111 ? 31.874 4.550 -20.158 1.00 50.50 111 LEU A O 1
ATOM 895 N N . SER A 1 112 ? 31.606 5.433 -18.116 1.00 49.31 112 SER A N 1
ATOM 896 C CA . SER A 1 112 ? 32.719 6.385 -18.265 1.00 49.31 112 SER A CA 1
ATOM 897 C C . SER A 1 112 ? 34.097 5.709 -18.317 1.00 49.31 112 SER A C 1
ATOM 899 O O . SER A 1 112 ? 35.033 6.306 -18.837 1.00 49.31 112 SER A O 1
ATOM 901 N N . LEU A 1 113 ? 34.232 4.470 -17.825 1.00 48.25 113 LEU A N 1
ATOM 902 C CA . LEU A 1 113 ? 35.462 3.677 -17.970 1.00 48.25 113 LEU A CA 1
ATOM 903 C C . LEU A 1 113 ? 35.564 2.980 -19.337 1.00 48.25 113 LEU A C 1
ATOM 905 O O . LEU A 1 113 ? 36.669 2.706 -19.793 1.00 48.25 113 LEU A O 1
ATOM 909 N N . VAL A 1 114 ? 34.440 2.725 -20.016 1.00 50.16 114 VAL A N 1
ATOM 910 C CA . VAL A 1 114 ? 34.414 2.001 -21.304 1.00 50.16 114 VAL A CA 1
ATOM 911 C C . VAL A 1 114 ? 34.605 2.938 -22.510 1.00 50.16 114 VAL A C 1
ATOM 913 O O . VAL A 1 114 ? 35.031 2.490 -23.568 1.00 50.16 114 VAL A O 1
ATOM 916 N N . VAL A 1 115 ? 34.385 4.250 -22.362 1.00 46.78 115 VAL A N 1
ATOM 917 C CA . VAL A 1 115 ? 34.540 5.230 -23.463 1.00 46.78 115 VAL A CA 1
ATOM 918 C C . VAL A 1 115 ? 35.992 5.720 -23.661 1.00 46.78 115 VAL A C 1
ATOM 920 O O . VAL A 1 115 ? 36.282 6.386 -24.648 1.00 46.78 115 VAL A O 1
ATOM 923 N N . CYS A 1 116 ? 36.950 5.339 -22.805 1.00 47.00 116 CYS A N 1
ATOM 924 C CA . CYS A 1 116 ? 38.355 5.775 -22.931 1.00 47.00 116 CYS A CA 1
ATOM 925 C C . CYS A 1 116 ? 39.296 4.820 -23.699 1.00 47.00 116 CYS A C 1
ATOM 927 O O . CYS A 1 116 ? 40.494 5.087 -23.744 1.00 47.00 116 CYS A O 1
ATOM 929 N N . MET A 1 117 ? 38.816 3.736 -24.322 1.00 46.38 117 MET A N 1
ATOM 930 C CA . MET A 1 117 ? 39.688 2.796 -25.061 1.00 46.38 117 MET A CA 1
ATOM 931 C C . MET A 1 117 ? 39.392 2.684 -26.563 1.00 46.38 117 MET A C 1
ATOM 933 O O . MET A 1 117 ? 39.498 1.600 -27.129 1.00 46.38 117 MET A O 1
ATOM 937 N N . TYR A 1 118 ? 39.060 3.784 -27.243 1.00 47.09 118 TYR A N 1
ATOM 938 C CA . TYR A 1 118 ? 39.165 3.801 -28.707 1.00 47.09 118 TYR A CA 1
ATOM 939 C C . TYR A 1 118 ? 39.461 5.205 -29.249 1.00 47.09 118 TYR A C 1
ATOM 941 O O . TYR A 1 118 ? 38.575 5.925 -29.698 1.00 47.09 118 TYR A O 1
ATOM 949 N N . VAL A 1 119 ? 40.738 5.589 -29.208 1.00 45.53 119 VAL A N 1
ATOM 950 C CA . VAL A 1 119 ? 41.292 6.621 -30.094 1.00 45.53 119 VAL A CA 1
ATOM 951 C C . VAL A 1 119 ? 42.120 5.873 -31.140 1.00 45.53 119 VAL A C 1
ATOM 953 O O . VAL A 1 119 ? 43.241 5.465 -30.829 1.00 45.53 119 VAL A O 1
ATOM 956 N N . PRO A 1 120 ? 41.596 5.604 -32.350 1.00 47.09 120 PRO A N 1
ATOM 957 C CA . PRO A 1 120 ? 42.433 5.095 -33.419 1.00 47.09 120 PRO A CA 1
ATOM 958 C C . PRO A 1 120 ? 43.396 6.214 -33.818 1.00 47.09 120 PRO A C 1
ATOM 960 O O . PRO A 1 120 ? 42.993 7.286 -34.261 1.00 47.09 120 PRO A O 1
ATOM 963 N N . ASN A 1 121 ? 44.679 5.957 -33.589 1.00 48.50 121 ASN A N 1
ATOM 964 C CA . ASN A 1 121 ? 45.784 6.707 -34.158 1.00 48.50 121 ASN A CA 1
ATOM 965 C C . ASN A 1 121 ? 45.689 6.569 -35.685 1.00 48.50 121 ASN A C 1
ATOM 967 O O . ASN A 1 121 ? 45.842 5.465 -36.210 1.00 48.50 121 ASN A O 1
ATOM 971 N N . ILE A 1 122 ? 45.362 7.661 -36.374 1.00 48.56 122 ILE A N 1
ATOM 972 C CA . ILE A 1 122 ? 45.403 7.727 -37.832 1.00 48.56 122 ILE A CA 1
ATOM 973 C C . ILE A 1 122 ? 46.441 8.788 -38.194 1.00 48.56 122 ILE A C 1
ATOM 975 O O . ILE A 1 122 ? 46.162 9.974 -38.049 1.00 48.56 122 ILE A O 1
ATOM 979 N N . GLY A 1 123 ? 47.622 8.284 -38.575 1.00 49.00 123 GLY A N 1
ATOM 980 C CA . GLY A 1 123 ? 48.605 8.829 -39.527 1.00 49.00 123 GLY A CA 1
ATOM 981 C C . GLY A 1 123 ? 48.858 10.325 -39.546 1.00 49.00 123 GLY A C 1
ATOM 982 O O . GLY A 1 123 ? 48.033 11.030 -40.163 1.00 49.00 123 GLY A O 1
#

Organism: NCBI:txid39765

pLDDT: mean 70.99, std 14.52, range [40.16, 89.38]

Secondary structure (DSSP, 8-state):
-----HHHHHHHHHHHHHHHS----HHHHS-HHHHHHHBS-SSHHHHHHHHT---SSHHHHHHS-HHHHHHHHHHHBSSSSHHHHHHHHHHHHHHHHHHHHHHHHHHHHHHHHHTTS------

Radius of gyration: 22.17 Å; chains: 1; bounding box: 68×35×52 Å

Sequence (123 aa):
MPSNFKGLEKLQKNMHELSEKTEIKLTELMNPSFVASCSKFDSIEDLFDASGFSIESPEDFAEIPDDEWEEFIVGNTSFSSWNEMQQYTKQQLHKASNKALKRTALKRSSLSLVVCMYVPNIG